Protein AF-A0AAV8XDR4-F1 (afdb_monomer)

Radius of gyration: 17.79 Å; Cα contacts (8 Å, |Δi|>4): 77; chains: 1; bounding box: 31×50×39 Å

Sequence (105 aa):
MPAPSVAVIDEWFKYLIGNEDLAVDLIVYLKTSPEVVSEERTVSFEYIKALHDIHEDWLYHKRLHQCPASVIVINADLDVSSIEEEYEKYKPHILNRLPSGAQMF

Organism: NCBI:txid1265417

Nearest PDB structures (foldseek):
  6ybh-assembly1_C  TM=7.577E-01  e=1.064E-05  Drosophila melanogaster
  4qgf-assembly1_A  TM=6.906E-01  e=4.039E-01  Staphylococcus aureus subsp. aureus MRSA252
  5if3-assembly1_A  TM=3.268E-01  e=8.291E+00  Burkholderia vietnamiensis G4

InterPro domains:
  IPR027417 P-loop containing nucleoside triphosphate hydrolase [G3DSA:3.40.50.300] (1-97)
  IPR027417 P-loop containing nucleoside triphosphate hydrolase [SSF52540] (6-98)
  IPR031314 Deoxynucleoside kinase domain [PF01712] (1-93)
  IPR050566 Deoxyribonucleoside Kinase [PTHR10513] (1-96)

Solvent-accessible surface area (backbone atoms only — not comparable to full-atom values): 6586 Å² total; per-residue (Å²): 133,62,70,71,62,52,52,54,54,53,53,52,51,54,48,47,72,74,74,48,95,75,84,51,80,67,43,80,44,72,45,60,55,53,73,73,60,40,80,82,46,99,62,57,61,68,58,48,40,56,53,48,52,54,48,41,32,31,70,71,70,54,71,72,49,89,67,89,39,52,71,46,80,42,77,54,73,50,54,80,86,52,40,56,59,56,45,61,68,43,43,60,70,66,62,67,63,58,71,98,70,82,70,89,128

pLDDT: mean 81.67, std 14.34, range [33.69, 94.88]

Mean predicted aligned error: 8.78 Å

Secondary structure (DSSP, 8-state):
--HHHHHHHHHHHHHHHHHS----SEEEEEE--HHHHHTT-SS-HHHHHHHHHHHIIIIIS--SS--SSEEEEEE--S-HHHHHHHHHHHHHHHHTTS-TT----

Structure (mmCIF, N/CA/C/O backbone):
data_AF-A0AAV8XDR4-F1
#
_entry.id   AF-A0AAV8XDR4-F1
#
loop_
_atom_site.group_PDB
_atom_site.id
_atom_site.type_symbol
_atom_site.label_atom_id
_atom_site.label_alt_id
_atom_site.label_comp_id
_atom_site.label_asym_id
_atom_site.label_entity_id
_atom_site.label_seq_id
_atom_site.pdbx_PDB_ins_code
_atom_site.Cartn_x
_atom_site.Cartn_y
_atom_site.Cartn_z
_atom_site.occupancy
_atom_site.B_iso_or_equiv
_atom_site.auth_seq_id
_atom_site.auth_comp_id
_atom_site.auth_asym_id
_atom_site.auth_atom_id
_atom_site.pdbx_PDB_model_num
ATOM 1 N N . MET A 1 1 ? 16.490 6.645 -12.171 1.00 67.94 1 MET A N 1
ATOM 2 C CA . MET A 1 1 ? 17.309 5.411 -12.136 1.00 67.94 1 MET A CA 1
ATOM 3 C C . MET A 1 1 ? 17.632 5.012 -13.573 1.00 67.94 1 MET A C 1
ATOM 5 O O . MET A 1 1 ? 16.754 5.191 -14.411 1.00 67.94 1 MET A O 1
ATOM 9 N N . PRO A 1 2 ? 18.846 4.542 -13.899 1.00 85.19 2 PRO A N 1
ATOM 10 C CA . PRO A 1 2 ? 19.160 4.091 -15.255 1.00 85.19 2 PRO A CA 1
ATOM 11 C C . PRO A 1 2 ? 18.429 2.775 -15.576 1.00 85.19 2 PRO A C 1
ATOM 13 O O . PRO A 1 2 ? 18.228 1.943 -14.691 1.00 85.19 2 PRO A O 1
ATOM 16 N N . ALA A 1 3 ? 18.047 2.584 -16.843 1.00 88.19 3 ALA A N 1
ATOM 17 C CA . ALA A 1 3 ? 17.232 1.446 -17.288 1.00 88.19 3 ALA A CA 1
ATOM 18 C C . ALA A 1 3 ? 17.778 0.055 -16.883 1.00 88.19 3 ALA A C 1
ATOM 20 O O . ALA A 1 3 ? 16.976 -0.772 -16.448 1.00 88.19 3 ALA A O 1
ATOM 21 N N . PRO A 1 4 ? 19.103 -0.213 -16.924 1.00 89.50 4 PRO A N 1
ATOM 22 C CA . PRO A 1 4 ? 19.637 -1.509 -16.503 1.00 89.50 4 PRO A CA 1
ATOM 23 C C . PRO A 1 4 ? 19.370 -1.824 -15.027 1.00 89.50 4 PRO A C 1
ATOM 25 O O . PRO A 1 4 ? 19.069 -2.963 -14.689 1.00 89.50 4 PRO A O 1
ATOM 28 N N . SER A 1 5 ? 19.436 -0.824 -14.141 1.00 92.06 5 SER A N 1
ATOM 29 C CA . SER A 1 5 ? 19.188 -1.026 -12.708 1.00 92.06 5 SER A CA 1
ATOM 30 C C . SER A 1 5 ? 17.729 -1.371 -12.425 1.00 92.06 5 SER A C 1
ATOM 32 O O . SER A 1 5 ? 17.461 -2.220 -11.583 1.00 92.06 5 SER A O 1
ATOM 34 N N . VAL A 1 6 ? 16.795 -0.747 -13.149 1.00 91.44 6 VAL A N 1
ATOM 35 C CA . VAL A 1 6 ? 15.360 -1.040 -13.020 1.00 91.44 6 VAL A CA 1
ATOM 36 C C . VAL A 1 6 ? 15.065 -2.470 -13.466 1.00 91.44 6 VAL A C 1
ATOM 38 O O . VAL A 1 6 ? 14.382 -3.192 -12.751 1.00 91.44 6 VAL A O 1
ATOM 41 N N . ALA A 1 7 ? 15.633 -2.898 -14.598 1.00 93.56 7 ALA A N 1
ATOM 42 C CA . ALA A 1 7 ? 15.431 -4.248 -15.121 1.00 93.56 7 ALA A CA 1
ATOM 43 C C . ALA A 1 7 ? 15.934 -5.333 -14.156 1.00 93.56 7 ALA A C 1
ATOM 45 O O . ALA A 1 7 ? 15.253 -6.329 -13.944 1.00 93.56 7 ALA A O 1
ATOM 46 N N . VAL A 1 8 ? 17.098 -5.127 -13.528 1.00 94.56 8 VAL A N 1
ATOM 47 C CA . VAL A 1 8 ? 17.622 -6.077 -12.534 1.00 94.56 8 VAL A CA 1
ATOM 48 C C . VAL A 1 8 ? 16.686 -6.183 -11.329 1.00 94.56 8 VAL A C 1
ATOM 50 O O . VAL A 1 8 ? 16.385 -7.291 -10.899 1.00 94.56 8 VAL A O 1
ATOM 53 N N . ILE A 1 9 ? 16.204 -5.057 -10.794 1.00 93.94 9 ILE A N 1
ATOM 54 C CA . ILE A 1 9 ? 15.292 -5.054 -9.637 1.00 93.94 9 ILE A CA 1
ATO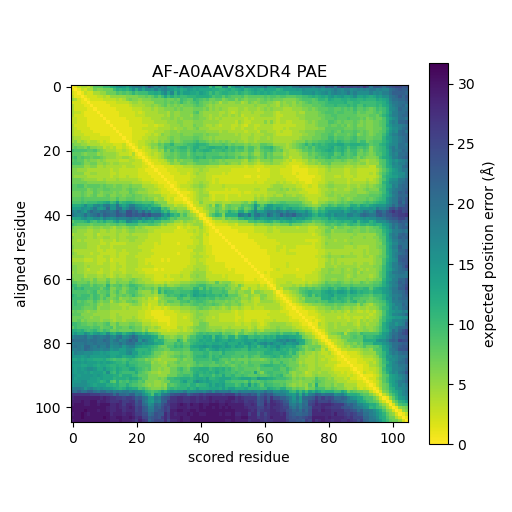M 55 C C . ILE A 1 9 ? 13.965 -5.741 -9.981 1.00 93.94 9 ILE A C 1
ATOM 57 O O . ILE A 1 9 ? 13.464 -6.527 -9.181 1.00 93.94 9 ILE A O 1
ATOM 61 N N . ASP A 1 10 ? 13.419 -5.478 -11.168 1.00 93.25 10 ASP A N 1
ATOM 62 C CA . ASP A 1 10 ? 12.160 -6.068 -11.630 1.00 93.25 10 ASP A CA 1
ATOM 63 C C . ASP A 1 10 ? 12.259 -7.595 -11.795 1.00 93.25 10 ASP A C 1
ATOM 65 O O . ASP A 1 10 ? 11.395 -8.333 -11.324 1.00 93.25 10 ASP A O 1
ATOM 69 N N . GLU A 1 11 ? 13.348 -8.095 -12.382 1.00 94.81 11 GLU A N 1
ATOM 70 C CA . GLU A 1 11 ? 13.565 -9.541 -12.520 1.00 94.81 11 GLU A CA 1
ATOM 71 C C . GLU A 1 11 ? 13.767 -10.231 -11.164 1.00 94.81 11 GLU A C 1
ATOM 73 O O . GLU A 1 11 ? 13.210 -11.305 -10.928 1.00 94.81 11 GLU A O 1
ATOM 78 N N . TRP A 1 12 ? 14.487 -9.596 -10.235 1.00 94.31 12 TRP A N 1
ATOM 79 C CA . TRP A 1 12 ? 14.602 -10.096 -8.862 1.00 94.31 12 TRP A CA 1
ATOM 80 C C . TRP A 1 12 ? 13.250 -10.131 -8.145 1.00 94.31 12 TRP A C 1
ATOM 82 O O . TRP A 1 12 ? 12.942 -11.110 -7.467 1.00 94.31 12 TRP A O 1
ATOM 92 N N . PHE A 1 13 ? 12.422 -9.100 -8.319 1.00 91.50 13 PHE A N 1
ATOM 93 C CA . PHE A 1 13 ? 11.080 -9.060 -7.746 1.00 91.50 13 PHE A CA 1
ATOM 94 C C . PHE A 1 13 ? 10.206 -10.201 -8.285 1.00 91.50 13 PHE A C 1
ATOM 96 O O . PHE A 1 13 ? 9.625 -10.950 -7.502 1.00 91.50 13 PHE A O 1
ATOM 103 N N . LYS A 1 14 ? 10.171 -10.401 -9.608 1.00 92.19 14 LYS A N 1
ATOM 104 C CA . LYS A 1 14 ? 9.427 -11.508 -10.236 1.00 92.19 14 LYS A CA 1
ATOM 105 C C . LYS A 1 14 ? 9.904 -12.874 -9.755 1.00 92.19 14 LYS A C 1
ATOM 107 O O . LYS A 1 14 ? 9.076 -13.750 -9.510 1.00 92.19 14 LYS A O 1
ATOM 112 N N . TYR A 1 15 ? 11.217 -13.052 -9.607 1.00 93.75 15 TYR A N 1
ATOM 113 C CA . TYR A 1 15 ? 11.782 -14.289 -9.079 1.00 93.75 15 TYR A CA 1
ATOM 114 C C . TYR A 1 15 ? 11.274 -14.569 -7.660 1.00 93.75 15 TYR A C 1
ATOM 116 O O . TYR A 1 15 ? 10.783 -15.667 -7.409 1.00 93.75 15 TYR A O 1
ATOM 124 N N . LEU A 1 16 ? 11.320 -13.582 -6.762 1.00 92.12 16 LEU A N 1
ATOM 125 C CA . LEU A 1 16 ? 10.852 -13.741 -5.381 1.00 92.12 16 LEU A CA 1
ATOM 126 C C . LEU A 1 16 ? 9.362 -14.092 -5.320 1.00 92.12 16 LEU A C 1
ATOM 128 O O . LEU A 1 16 ? 8.991 -15.054 -4.659 1.00 92.12 16 LEU A O 1
ATOM 132 N N . ILE A 1 17 ? 8.521 -13.373 -6.066 1.00 88.44 17 ILE A N 1
ATOM 133 C CA . ILE A 1 17 ? 7.069 -13.614 -6.088 1.00 88.44 17 ILE A CA 1
ATOM 134 C C . ILE A 1 17 ? 6.712 -15.002 -6.650 1.00 88.44 17 ILE A C 1
ATOM 136 O O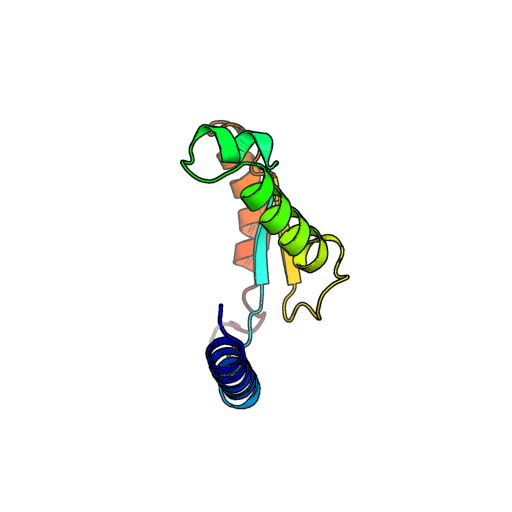 . ILE A 1 17 ? 5.685 -15.564 -6.281 1.00 88.44 17 ILE A O 1
ATOM 140 N N . GLY A 1 18 ? 7.528 -15.556 -7.553 1.00 88.94 18 GLY A N 1
ATOM 141 C CA . GLY A 1 18 ? 7.266 -16.856 -8.177 1.00 88.94 18 GLY A CA 1
ATOM 142 C C . GLY A 1 18 ? 7.856 -18.069 -7.452 1.00 88.94 18 GLY A C 1
ATOM 143 O O . GLY A 1 18 ? 7.392 -19.181 -7.697 1.00 88.94 18 GLY A O 1
ATOM 144 N N . ASN A 1 19 ? 8.885 -17.884 -6.619 1.00 91.12 19 ASN A N 1
ATOM 145 C CA . ASN A 1 19 ? 9.670 -18.994 -6.057 1.00 91.12 19 ASN A CA 1
ATOM 146 C C . ASN A 1 19 ? 9.654 -19.058 -4.525 1.00 91.12 19 ASN A C 1
ATOM 148 O O . ASN A 1 19 ? 9.939 -20.120 -3.977 1.00 91.12 19 ASN A O 1
ATOM 152 N N . GLU A 1 20 ? 9.323 -17.962 -3.844 1.00 88.38 20 GLU A N 1
ATOM 153 C CA . GLU A 1 20 ? 9.276 -17.897 -2.383 1.00 88.38 20 GLU A CA 1
ATOM 154 C C . GLU A 1 20 ? 7.824 -17.844 -1.890 1.00 88.38 20 GLU A C 1
ATOM 156 O O . GLU A 1 20 ? 6.955 -17.241 -2.527 1.00 88.38 20 GLU A O 1
ATOM 161 N N . ASP A 1 21 ? 7.555 -18.443 -0.728 1.00 84.31 21 ASP A N 1
ATOM 162 C CA . ASP A 1 21 ? 6.252 -18.320 -0.070 1.00 84.31 21 ASP A CA 1
ATOM 163 C C . ASP A 1 21 ? 6.166 -16.977 0.669 1.00 84.31 21 ASP A C 1
ATOM 165 O O . ASP A 1 21 ? 6.594 -16.829 1.815 1.00 84.31 21 ASP A O 1
ATOM 169 N N . LEU A 1 22 ? 5.655 -15.973 -0.043 1.00 83.56 22 LEU A N 1
ATOM 170 C CA . LEU A 1 22 ? 5.445 -14.607 0.442 1.00 83.56 22 LEU A CA 1
ATOM 171 C C . LEU A 1 22 ? 3.954 -14.300 0.615 1.00 83.56 22 LEU A C 1
ATOM 173 O O . LEU A 1 22 ? 3.528 -13.152 0.451 1.00 83.56 22 LEU A O 1
ATOM 177 N N . ALA A 1 23 ? 3.142 -15.324 0.892 1.00 84.00 23 ALA A N 1
ATOM 178 C CA . ALA A 1 23 ? 1.721 -15.141 1.128 1.00 84.00 23 ALA A CA 1
ATOM 179 C C . ALA A 1 23 ? 1.488 -14.210 2.329 1.00 84.00 23 ALA A C 1
ATOM 181 O 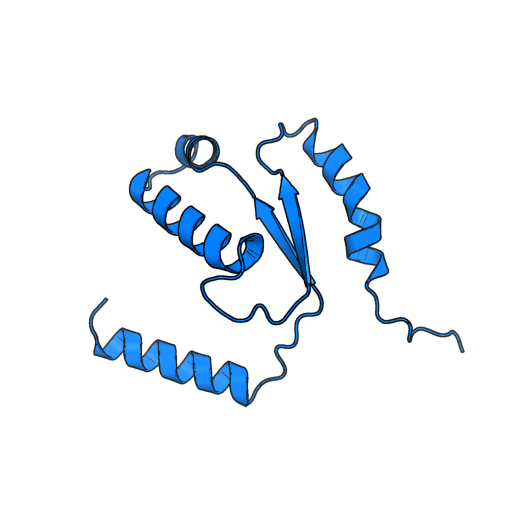O . ALA A 1 23 ? 2.089 -14.351 3.393 1.00 84.00 23 ALA A O 1
ATOM 182 N N . VAL A 1 24 ? 0.596 -13.239 2.143 1.00 84.69 24 VAL A N 1
ATOM 183 C CA . VAL A 1 24 ? 0.197 -12.288 3.180 1.00 84.69 24 VAL A CA 1
ATOM 184 C C . VAL A 1 24 ? -1.305 -12.418 3.381 1.00 84.69 24 VAL A C 1
ATOM 186 O O . VAL A 1 24 ? -2.074 -12.275 2.433 1.00 84.69 24 VAL A O 1
ATOM 189 N N . ASP A 1 25 ? -1.736 -12.643 4.618 1.00 86.38 25 ASP A N 1
ATOM 190 C CA . ASP A 1 25 ? -3.163 -12.760 4.945 1.00 86.38 25 ASP A CA 1
ATOM 191 C C . ASP A 1 25 ? -3.858 -11.390 5.030 1.00 86.38 25 ASP A C 1
ATOM 193 O O . ASP A 1 25 ? -5.053 -11.241 4.738 1.00 86.38 25 ASP A O 1
ATOM 197 N N . LEU A 1 26 ? -3.105 -10.365 5.446 1.00 88.62 26 LEU A N 1
ATOM 198 C CA . LEU A 1 26 ? -3.625 -9.045 5.777 1.00 88.62 26 LEU A CA 1
ATOM 199 C C . LEU A 1 26 ? -2.604 -7.930 5.533 1.00 88.62 26 LEU A C 1
ATOM 201 O O . LEU A 1 26 ? -1.477 -7.989 6.014 1.00 88.62 26 LEU A O 1
ATOM 205 N N . ILE A 1 27 ? -3.047 -6.859 4.877 1.00 90.00 27 ILE A N 1
ATOM 206 C CA . ILE A 1 27 ? -2.332 -5.584 4.791 1.00 90.00 27 ILE A CA 1
ATOM 207 C C . ILE A 1 27 ? -3.093 -4.547 5.617 1.00 90.00 27 ILE A C 1
ATOM 209 O O . ILE A 1 27 ? -4.291 -4.334 5.420 1.00 90.00 27 ILE A O 1
ATOM 213 N N . VAL A 1 28 ? -2.391 -3.884 6.534 1.00 90.25 28 VAL A N 1
ATOM 214 C CA . VAL A 1 28 ? -2.922 -2.748 7.296 1.00 90.25 28 VAL A CA 1
ATOM 215 C C . VAL A 1 28 ? -2.381 -1.466 6.672 1.00 90.25 28 VAL A C 1
ATOM 217 O O . VAL A 1 28 ? -1.192 -1.174 6.769 1.00 90.25 28 VAL A O 1
ATOM 220 N N . TYR A 1 29 ? -3.252 -0.720 5.999 1.00 91.88 29 TYR A N 1
ATOM 221 C CA . TYR A 1 29 ? -2.919 0.541 5.351 1.00 91.88 29 TYR A CA 1
ATOM 222 C C . TYR A 1 29 ? -3.259 1.716 6.270 1.00 91.88 29 TYR A C 1
ATOM 224 O O . TYR A 1 29 ? -4.430 2.038 6.481 1.00 91.88 29 TYR A O 1
ATOM 232 N N . LEU A 1 30 ? -2.221 2.350 6.818 1.00 90.31 30 LEU A N 1
ATOM 233 C CA . LEU A 1 30 ? -2.336 3.593 7.577 1.00 90.31 30 LEU A CA 1
ATOM 234 C C . LEU A 1 30 ? -2.438 4.755 6.590 1.00 90.31 30 LEU A C 1
ATOM 236 O O . LEU A 1 30 ? -1.437 5.198 6.023 1.00 90.31 30 LEU A O 1
ATOM 240 N N . LYS A 1 31 ? -3.663 5.203 6.340 1.00 90.81 31 LYS A N 1
ATOM 241 C CA . LYS A 1 31 ? -3.944 6.253 5.370 1.00 90.81 31 LYS A CA 1
ATOM 242 C C . LYS A 1 31 ? -3.848 7.615 6.043 1.00 90.81 31 LYS A C 1
ATOM 244 O O . LYS A 1 31 ? -4.567 7.873 7.000 1.00 90.81 31 LYS A O 1
ATOM 249 N N . THR A 1 32 ? -3.004 8.479 5.495 1.00 90.06 32 THR A N 1
ATOM 250 C CA . THR A 1 32 ? -2.840 9.867 5.933 1.00 90.06 32 THR A CA 1
ATOM 251 C C . THR A 1 32 ? -2.722 10.795 4.728 1.00 90.06 32 THR A C 1
ATOM 253 O O . THR A 1 32 ? -2.238 10.392 3.661 1.00 90.06 32 THR A O 1
ATOM 256 N N . SER A 1 33 ? -3.204 12.018 4.895 1.00 89.56 33 SER A N 1
ATOM 257 C CA . SER A 1 33 ? -3.192 13.081 3.906 1.00 89.56 33 SER A CA 1
ATOM 258 C C . SER A 1 33 ? -1.760 13.606 3.689 1.00 89.56 33 SER A C 1
ATOM 260 O O . SER A 1 33 ? -1.007 13.771 4.655 1.00 89.56 33 SER A O 1
ATOM 262 N N . PRO A 1 34 ? -1.342 13.882 2.436 1.00 89.19 34 PRO A N 1
ATOM 263 C CA . PRO A 1 34 ? 0.002 14.385 2.130 1.00 89.19 34 PRO A CA 1
ATOM 264 C C . PRO A 1 34 ? 0.400 15.634 2.925 1.00 89.19 34 PRO A C 1
ATOM 266 O O . PRO A 1 34 ? 1.577 15.811 3.240 1.00 89.19 34 PRO A O 1
ATOM 269 N N . GLU A 1 35 ? -0.571 16.488 3.249 1.00 87.44 35 GLU A N 1
ATOM 270 C CA . GLU A 1 35 ? -0.395 17.719 4.018 1.00 87.44 35 GLU A CA 1
ATOM 271 C C . GLU A 1 35 ? 0.114 17.430 5.433 1.00 87.44 35 GLU A C 1
ATOM 273 O O . GLU A 1 35 ? 1.062 18.071 5.875 1.00 87.44 35 GLU A O 1
ATOM 278 N N . VAL A 1 36 ? -0.452 16.417 6.097 1.00 84.00 36 VAL A N 1
ATOM 279 C CA . VAL A 1 36 ? -0.100 16.030 7.473 1.00 84.00 36 VAL A CA 1
ATOM 280 C C . VAL A 1 36 ? 1.318 15.453 7.527 1.00 84.00 36 VAL A C 1
ATOM 282 O O . VAL A 1 36 ? 2.104 15.784 8.408 1.00 84.00 36 VAL A O 1
ATOM 285 N N . VAL A 1 37 ? 1.700 14.640 6.538 1.00 81.25 37 VAL A N 1
ATOM 286 C CA . VAL A 1 37 ? 3.032 14.003 6.482 1.00 81.25 37 VAL A CA 1
ATOM 287 C C . VAL A 1 37 ? 4.142 14.977 6.078 1.00 81.25 37 VAL A C 1
ATOM 289 O O . VAL A 1 37 ? 5.312 14.768 6.415 1.00 81.25 37 VAL A O 1
ATOM 292 N N . SER A 1 38 ? 3.809 16.017 5.311 1.00 76.44 38 SER A N 1
ATOM 293 C CA . SER A 1 38 ? 4.801 16.943 4.764 1.00 76.44 38 SER A CA 1
ATOM 294 C C . SER A 1 38 ? 5.408 17.869 5.816 1.00 76.44 38 SER A C 1
ATOM 296 O O . SER A 1 38 ? 6.524 18.340 5.598 1.00 76.44 38 SER A O 1
ATOM 298 N N . GLU A 1 39 ? 4.723 18.138 6.930 1.00 69.50 39 GLU A N 1
ATOM 299 C CA . GLU A 1 39 ? 5.226 19.060 7.960 1.00 69.50 39 GLU A CA 1
ATOM 300 C C . GLU A 1 39 ? 6.460 18.513 8.698 1.00 69.50 39 GLU A C 1
ATOM 302 O O . GLU A 1 39 ? 7.286 19.284 9.187 1.00 69.50 39 GLU A O 1
ATOM 307 N N . GLU A 1 40 ? 6.649 17.191 8.714 1.00 65.31 40 GLU A N 1
ATOM 308 C CA . GLU A 1 40 ? 7.740 16.539 9.450 1.00 65.31 40 GLU A CA 1
ATOM 309 C C . GLU A 1 40 ? 8.949 16.147 8.582 1.00 65.31 40 GLU A C 1
ATOM 311 O O . GLU A 1 40 ? 9.924 15.586 9.092 1.00 65.31 40 GLU A O 1
ATOM 316 N N . ARG A 1 41 ? 8.920 16.383 7.260 1.00 70.69 41 ARG A N 1
ATOM 317 C CA . ARG A 1 41 ? 9.885 15.764 6.332 1.00 70.69 41 ARG A CA 1
ATOM 318 C C . ARG A 1 41 ? 10.640 16.758 5.453 1.00 70.69 41 ARG A C 1
ATOM 320 O O . ARG A 1 41 ? 10.103 17.725 4.940 1.00 70.69 41 ARG A O 1
ATOM 327 N N . THR A 1 42 ? 11.910 16.446 5.190 1.00 77.44 42 THR A N 1
ATOM 328 C CA . THR A 1 42 ? 12.817 17.223 4.316 1.00 77.44 42 THR A CA 1
ATOM 329 C C . THR A 1 42 ? 12.603 16.966 2.814 1.00 77.44 42 THR A C 1
ATOM 331 O O . THR A 1 42 ? 13.349 17.475 1.980 1.00 77.44 42 THR A O 1
ATOM 334 N N . VAL A 1 43 ? 11.632 16.126 2.455 1.00 84.25 43 VAL A N 1
ATOM 335 C CA . VAL A 1 43 ? 11.298 15.764 1.068 1.00 84.25 43 VAL A CA 1
ATOM 336 C C . VAL A 1 43 ? 10.207 16.678 0.516 1.00 84.25 43 VAL A C 1
ATOM 338 O O . VAL A 1 43 ? 9.409 17.224 1.268 1.00 84.25 43 VAL A O 1
ATOM 341 N N . SER A 1 44 ? 10.169 16.854 -0.808 1.00 89.69 44 SER A N 1
ATOM 342 C CA . SER A 1 44 ? 9.188 17.741 -1.435 1.00 89.69 44 SER A CA 1
ATOM 343 C C . SER A 1 44 ? 7.760 17.218 -1.279 1.00 89.69 44 SER A C 1
ATOM 345 O O . SER A 1 44 ? 7.499 16.016 -1.374 1.00 89.69 44 SER A O 1
ATOM 347 N N . PHE A 1 45 ? 6.819 18.147 -1.123 1.00 89.69 45 PHE A N 1
ATOM 348 C CA . PHE A 1 45 ? 5.391 17.842 -1.073 1.00 89.69 45 PHE A CA 1
ATOM 349 C C . PHE A 1 45 ? 4.923 17.045 -2.301 1.00 89.69 45 PHE A C 1
ATOM 351 O O . PHE A 1 45 ? 4.206 16.060 -2.163 1.00 89.69 45 PHE A O 1
ATOM 358 N N . GLU A 1 46 ? 5.381 17.413 -3.504 1.00 91.62 46 GLU A N 1
ATOM 359 C CA . GLU A 1 46 ? 5.027 16.701 -4.742 1.00 91.62 46 GLU A CA 1
ATOM 360 C C . GLU A 1 46 ? 5.443 15.228 -4.715 1.00 91.62 46 GLU A C 1
ATOM 362 O O . GLU A 1 46 ? 4.714 14.370 -5.209 1.00 91.62 46 GLU A O 1
ATOM 367 N N . TYR A 1 47 ? 6.590 14.918 -4.106 1.00 90.69 47 TYR A N 1
ATOM 368 C CA . TYR A 1 47 ? 7.050 13.542 -3.972 1.00 90.69 47 TYR A CA 1
ATOM 369 C C . TYR A 1 47 ? 6.172 12.748 -2.997 1.00 90.69 47 TYR A C 1
ATOM 371 O O . TYR A 1 47 ? 5.776 11.624 -3.305 1.00 90.69 47 TYR A O 1
ATOM 379 N N . ILE A 1 48 ? 5.818 13.341 -1.852 1.00 91.69 48 ILE A N 1
ATOM 380 C CA . ILE A 1 48 ? 4.893 12.725 -0.888 1.00 91.69 48 ILE A CA 1
ATOM 381 C C . ILE A 1 48 ? 3.522 12.494 -1.524 1.00 91.69 48 ILE A C 1
ATOM 383 O O . ILE A 1 48 ? 2.955 11.415 -1.371 1.00 91.69 48 ILE A O 1
ATOM 387 N N . LYS A 1 49 ? 3.022 13.463 -2.293 1.00 93.38 49 LYS A N 1
ATOM 388 C CA . LYS A 1 49 ? 1.757 13.342 -3.014 1.00 93.38 49 LYS A CA 1
ATOM 389 C C . LYS A 1 49 ? 1.790 12.217 -4.050 1.00 93.38 49 LYS A C 1
ATOM 391 O O . LYS A 1 49 ? 0.901 11.377 -4.049 1.00 93.38 49 LYS A O 1
ATOM 396 N N . ALA A 1 50 ? 2.842 12.136 -4.865 1.00 93.75 50 ALA A N 1
ATOM 397 C CA . ALA A 1 50 ? 2.988 11.055 -5.839 1.00 93.75 50 ALA A CA 1
ATOM 398 C C . ALA A 1 50 ? 3.038 9.671 -5.166 1.00 93.75 50 ALA A C 1
ATOM 400 O O . ALA A 1 50 ? 2.444 8.716 -5.665 1.00 93.75 50 ALA A O 1
ATOM 401 N N . LEU A 1 51 ? 3.713 9.554 -4.016 1.00 92.38 51 LEU A N 1
ATOM 402 C CA . LEU A 1 51 ? 3.699 8.323 -3.224 1.00 92.38 51 LEU A CA 1
ATOM 403 C C . LEU A 1 51 ? 2.306 8.010 -2.675 1.00 92.38 51 LEU A C 1
ATOM 405 O O . LEU A 1 51 ? 1.890 6.855 -2.736 1.00 92.38 51 LEU A O 1
ATOM 409 N N . HIS A 1 52 ? 1.599 9.006 -2.141 1.00 93.50 52 HIS A N 1
ATOM 410 C CA . HIS A 1 52 ? 0.238 8.842 -1.638 1.00 93.50 52 HIS A CA 1
ATOM 411 C C . HIS A 1 52 ? -0.696 8.324 -2.738 1.00 93.50 52 HIS A C 1
ATOM 413 O O . HIS A 1 52 ? -1.355 7.307 -2.534 1.00 93.50 52 HIS A O 1
ATOM 419 N N . ASP A 1 53 ? -0.663 8.937 -3.923 1.00 94.62 53 ASP A N 1
ATOM 420 C CA . ASP A 1 53 ? -1.502 8.557 -5.064 1.00 94.62 53 ASP A CA 1
ATOM 421 C C . ASP A 1 53 ? -1.254 7.096 -5.494 1.00 94.62 53 ASP A C 1
ATOM 423 O O . ASP A 1 53 ? -2.202 6.349 -5.731 1.00 94.62 53 ASP A O 1
ATOM 427 N N . ILE A 1 54 ? 0.008 6.638 -5.505 1.00 94.88 54 ILE A N 1
ATOM 428 C CA . ILE A 1 54 ? 0.352 5.233 -5.801 1.00 94.88 54 ILE A CA 1
ATOM 429 C C . ILE A 1 54 ? -0.260 4.273 -4.766 1.00 94.88 54 ILE A C 1
ATOM 431 O O . ILE A 1 54 ? -0.766 3.209 -5.135 1.00 94.88 54 ILE A O 1
ATOM 435 N N . HIS A 1 55 ? -0.226 4.622 -3.475 1.00 93.25 55 HIS A N 1
ATOM 436 C CA . HIS A 1 55 ? -0.795 3.775 -2.420 1.00 93.25 55 HIS A CA 1
ATOM 437 C C . HIS A 1 55 ? -2.324 3.777 -2.444 1.00 93.25 55 HIS A C 1
ATOM 439 O O . HIS A 1 55 ? -2.926 2.717 -2.274 1.00 93.25 55 HIS A O 1
ATOM 445 N N . GLU A 1 56 ? -2.953 4.923 -2.702 1.00 92.94 56 GLU A N 1
ATOM 44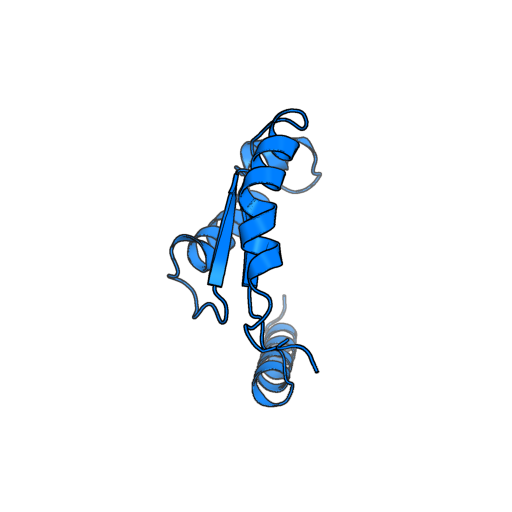6 C CA . GLU A 1 56 ? -4.401 5.023 -2.888 1.00 92.94 56 GLU A CA 1
ATOM 447 C C . GLU A 1 56 ? -4.852 4.167 -4.071 1.00 92.94 56 GLU A C 1
ATOM 449 O O . GLU A 1 56 ? -5.755 3.338 -3.932 1.00 92.94 56 GLU A O 1
ATOM 454 N N . ASP A 1 57 ? -4.187 4.284 -5.220 1.00 94.38 57 ASP A N 1
ATOM 455 C CA . ASP A 1 57 ? -4.537 3.502 -6.401 1.00 94.38 57 ASP A CA 1
ATOM 456 C C . ASP A 1 57 ? -4.285 2.004 -6.218 1.00 94.38 57 ASP A C 1
ATOM 458 O O . ASP A 1 57 ? -5.019 1.189 -6.781 1.00 94.38 57 ASP A O 1
ATOM 462 N N . TRP A 1 58 ? -3.302 1.600 -5.417 1.00 92.88 58 TRP A N 1
ATOM 463 C CA . TRP A 1 58 ? -3.042 0.185 -5.162 1.00 92.88 58 TRP A CA 1
ATOM 464 C C . TRP A 1 58 ? -3.939 -0.411 -4.069 1.00 92.88 58 TRP A C 1
ATOM 466 O O . TRP A 1 58 ? -4.620 -1.411 -4.307 1.00 92.88 58 TRP A O 1
ATOM 476 N N . LEU A 1 59 ? -3.957 0.186 -2.878 1.00 90.94 59 LEU A N 1
ATOM 477 C CA . LEU A 1 59 ? -4.533 -0.408 -1.666 1.00 90.94 59 LEU A CA 1
ATOM 478 C C . LEU A 1 59 ? -5.992 -0.007 -1.435 1.00 90.94 59 LEU A C 1
ATOM 480 O O . LEU A 1 59 ? -6.765 -0.809 -0.905 1.00 90.94 59 LEU A O 1
ATOM 484 N N . TYR A 1 60 ? -6.382 1.203 -1.848 1.00 89.19 60 TYR A N 1
ATOM 485 C CA . TYR A 1 60 ? -7.726 1.736 -1.621 1.00 89.19 60 TYR A CA 1
ATOM 486 C C . TYR A 1 60 ? -8.630 1.543 -2.845 1.00 89.19 60 TYR A C 1
ATOM 488 O O . TYR A 1 60 ? -9.654 0.860 -2.772 1.00 89.19 60 TYR A O 1
ATOM 496 N N . HIS A 1 61 ? -8.232 2.082 -3.999 1.00 89.94 61 HIS A N 1
ATOM 497 C CA . HIS A 1 61 ? -8.994 2.002 -5.245 1.00 89.94 61 HIS A CA 1
ATOM 498 C C . HIS A 1 61 ? -8.768 0.707 -6.032 1.00 89.94 61 HIS A C 1
ATOM 500 O O . HIS A 1 61 ? -9.607 0.370 -6.868 1.00 89.94 61 HIS A O 1
ATOM 506 N N . LYS A 1 62 ? -7.668 -0.017 -5.776 1.00 86.19 62 LYS A N 1
ATOM 507 C CA . LYS A 1 62 ? -7.319 -1.298 -6.424 1.00 86.19 62 LYS A CA 1
ATOM 508 C C . LYS A 1 62 ? -7.263 -1.222 -7.958 1.00 86.19 62 LYS A C 1
ATOM 510 O O . LYS A 1 62 ? -7.749 -2.108 -8.658 1.00 86.19 62 LYS A O 1
ATOM 515 N N . ARG A 1 63 ? -6.683 -0.141 -8.479 1.00 86.56 63 ARG A N 1
ATOM 516 C CA . ARG A 1 63 ? -6.546 0.177 -9.909 1.00 86.56 63 ARG A CA 1
ATOM 517 C C . ARG A 1 63 ? -5.180 -0.178 -10.490 1.00 86.56 63 ARG A C 1
ATOM 519 O O . ARG A 1 63 ? -5.100 -0.413 -11.690 1.00 86.56 63 ARG A O 1
ATOM 526 N N . LEU A 1 64 ? -4.126 -0.209 -9.669 1.00 81.56 64 LEU A N 1
ATOM 527 C CA . LEU A 1 64 ? -2.751 -0.375 -10.160 1.00 81.56 64 LEU A CA 1
ATOM 528 C C . LEU A 1 64 ? -2.358 -1.850 -10.361 1.00 81.56 64 LE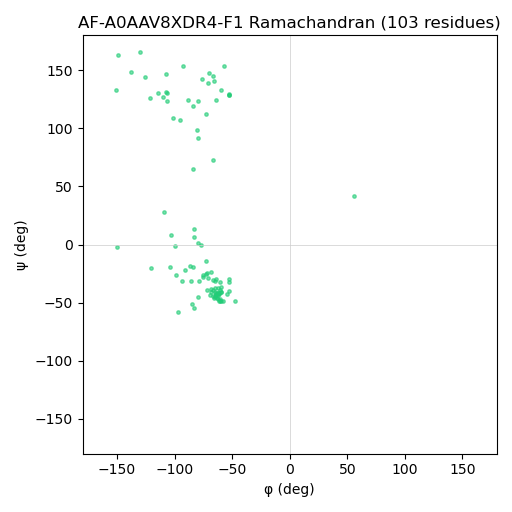U A C 1
ATOM 530 O O . LEU A 1 64 ? -1.885 -2.230 -11.428 1.00 81.56 64 LEU A O 1
ATOM 534 N N . HIS A 1 65 ? -2.572 -2.689 -9.341 1.00 78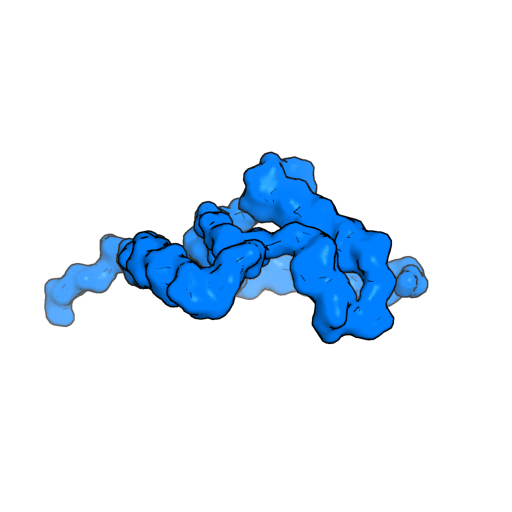.69 65 HIS A N 1
ATOM 535 C CA . HIS A 1 65 ? -2.143 -4.092 -9.312 1.00 78.69 65 HIS A 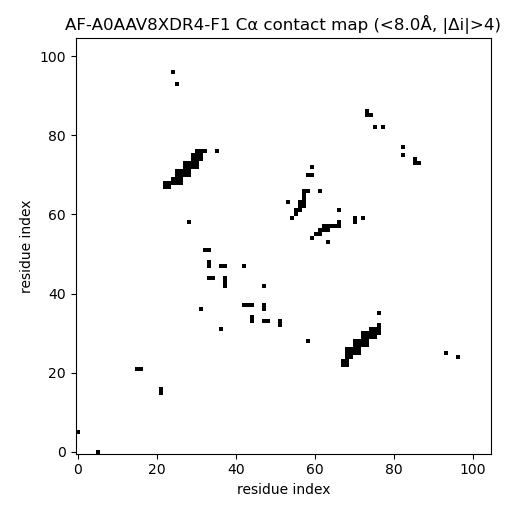CA 1
ATOM 536 C C . HIS A 1 65 ? -3.093 -4.959 -8.479 1.00 78.69 65 HIS A C 1
ATOM 538 O O . HIS A 1 65 ? -3.854 -4.450 -7.654 1.00 78.69 65 HIS A O 1
ATOM 544 N N . GLN A 1 66 ? -3.017 -6.283 -8.660 1.00 80.12 66 GLN A N 1
ATOM 545 C CA . GLN A 1 66 ? -3.694 -7.220 -7.765 1.00 80.12 66 GLN A CA 1
ATOM 546 C C . GLN A 1 66 ? -3.098 -7.108 -6.360 1.00 80.12 66 GLN A C 1
ATOM 548 O O . GLN A 1 66 ? -1.891 -7.233 -6.163 1.00 80.12 66 GLN A O 1
ATOM 553 N N . CYS A 1 67 ? -3.961 -6.846 -5.384 1.00 81.81 67 CYS A N 1
ATOM 554 C CA . CYS A 1 67 ? -3.589 -6.879 -3.982 1.00 81.81 67 CYS A CA 1
ATOM 555 C C . CYS A 1 67 ? -3.681 -8.339 -3.499 1.00 81.81 67 CYS A C 1
ATOM 557 O O . CYS A 1 67 ? -4.771 -8.912 -3.584 1.00 81.81 67 CYS A O 1
ATOM 559 N N . PRO A 1 68 ? -2.578 -8.953 -3.031 1.00 82.62 68 PRO A N 1
ATOM 560 C CA . PRO A 1 68 ? -2.543 -10.380 -2.696 1.00 82.62 68 PRO A CA 1
ATOM 561 C C . PRO A 1 68 ? -3.314 -10.716 -1.413 1.00 82.62 68 PRO A C 1
ATOM 563 O O . PRO A 1 68 ? -3.609 -11.878 -1.162 1.00 82.62 68 PRO A O 1
ATOM 566 N N . ALA A 1 69 ? -3.652 -9.701 -0.616 1.00 85.12 69 ALA A N 1
ATOM 567 C CA . ALA A 1 69 ? -4.220 -9.846 0.711 1.00 85.12 69 ALA A CA 1
ATOM 568 C C . ALA A 1 69 ? -5.475 -8.989 0.880 1.00 85.12 69 ALA A C 1
ATOM 570 O O . ALA A 1 69 ? -5.743 -8.042 0.132 1.00 85.12 69 ALA A O 1
ATOM 571 N N . SER A 1 70 ? -6.233 -9.274 1.934 1.00 87.19 70 SER A N 1
ATOM 572 C CA . SER A 1 70 ? -7.243 -8.325 2.390 1.00 87.19 70 SER A CA 1
ATOM 573 C C . SER A 1 70 ? -6.584 -7.054 2.916 1.00 87.19 70 SER A C 1
ATOM 575 O O . SER A 1 70 ? -5.593 -7.130 3.633 1.00 87.19 70 SER A O 1
ATOM 577 N N . VAL A 1 71 ? -7.179 -5.897 2.634 1.00 89.25 71 VAL A N 1
ATOM 578 C CA . VAL A 1 71 ? -6.693 -4.602 3.127 1.00 89.25 71 VAL A CA 1
ATOM 579 C C . VAL A 1 71 ? -7.638 -4.077 4.204 1.00 89.25 71 VAL A C 1
ATOM 581 O O . VAL A 1 71 ? -8.853 -4.054 3.997 1.00 89.25 71 VAL A O 1
ATOM 584 N N . ILE A 1 72 ? -7.091 -3.656 5.343 1.00 89.44 72 ILE A N 1
ATOM 585 C CA . ILE A 1 72 ? -7.778 -2.826 6.342 1.00 89.44 72 ILE A CA 1
ATOM 586 C C . ILE A 1 72 ? -7.190 -1.426 6.247 1.00 89.44 72 ILE A C 1
ATOM 588 O O . ILE A 1 72 ? -5.973 -1.272 6.263 1.00 89.44 72 ILE A O 1
ATOM 592 N N . VAL A 1 73 ? -8.053 -0.420 6.155 1.00 89.62 73 VAL A N 1
ATOM 593 C CA . VAL A 1 73 ? -7.648 0.983 6.056 1.00 89.62 73 VAL A CA 1
ATOM 594 C C . VAL A 1 73 ? -7.941 1.657 7.382 1.00 89.62 73 VAL A C 1
ATOM 596 O O . VAL A 1 73 ? -9.081 1.625 7.845 1.00 89.62 73 VAL A O 1
ATOM 599 N N . ILE A 1 74 ? -6.917 2.250 7.984 1.00 88.00 74 ILE A N 1
ATOM 600 C CA . ILE A 1 74 ? -7.019 2.994 9.239 1.00 88.00 74 ILE A CA 1
ATOM 601 C C . ILE A 1 74 ? -6.715 4.453 8.931 1.00 88.00 74 ILE A C 1
ATOM 603 O O . ILE A 1 74 ? -5.720 4.749 8.268 1.00 88.00 74 ILE A O 1
ATOM 607 N N . ASN A 1 75 ? -7.580 5.352 9.398 1.00 85.38 75 ASN A N 1
ATOM 608 C CA . ASN A 1 75 ? -7.343 6.782 9.282 1.00 85.38 75 ASN A CA 1
ATOM 609 C C . ASN A 1 75 ? -6.245 7.204 10.268 1.00 85.38 75 ASN A C 1
ATOM 611 O O . ASN A 1 75 ? -6.446 7.147 11.479 1.00 85.38 75 ASN A O 1
ATOM 615 N N . ALA A 1 76 ? -5.100 7.612 9.733 1.00 85.38 76 ALA A N 1
ATOM 616 C CA . ALA A 1 76 ? -3.932 8.061 10.478 1.00 85.38 76 ALA A CA 1
ATOM 617 C C . ALA A 1 76 ? -3.772 9.592 10.472 1.00 85.38 76 ALA A C 1
ATOM 619 O O . ALA A 1 76 ? -2.774 10.085 10.982 1.00 85.38 76 ALA A O 1
ATOM 620 N N . ASP A 1 77 ? -4.753 10.344 9.955 1.00 84.81 77 ASP A N 1
ATOM 621 C CA . ASP A 1 77 ? -4.828 11.805 10.138 1.00 84.81 77 ASP A CA 1
ATOM 622 C C . ASP A 1 77 ? -5.335 12.203 11.535 1.00 84.81 77 ASP A C 1
ATOM 624 O O . ASP A 1 77 ? -5.485 13.383 11.838 1.00 84.81 77 ASP A O 1
ATOM 628 N N . LEU A 1 78 ? -5.652 11.217 12.379 1.00 79.94 78 LEU A N 1
ATOM 629 C CA . LEU A 1 78 ? -6.114 11.433 13.742 1.00 79.94 78 LEU A CA 1
ATOM 630 C C . LEU A 1 78 ? -4.949 11.821 14.657 1.00 79.94 78 LEU A C 1
ATOM 632 O O . LEU A 1 78 ? -3.865 11.244 14.580 1.00 79.94 78 LEU A O 1
ATOM 636 N N . ASP A 1 79 ? -5.214 12.732 15.591 1.00 77.00 79 ASP A N 1
ATOM 637 C CA . ASP A 1 79 ? -4.287 13.046 16.673 1.00 77.00 79 ASP A CA 1
ATOM 638 C C . ASP A 1 79 ? -3.931 11.800 17.498 1.00 77.00 79 ASP A C 1
ATOM 640 O O . ASP A 1 79 ? -4.730 10.870 17.654 1.00 77.00 79 ASP A O 1
ATOM 644 N N . VAL A 1 80 ? -2.745 11.822 18.113 1.00 69.62 80 VAL A N 1
ATOM 645 C CA . VAL A 1 80 ? -2.208 10.731 18.951 1.00 69.62 80 VAL A CA 1
ATOM 646 C C . VAL A 1 80 ? -3.186 10.301 20.056 1.00 69.6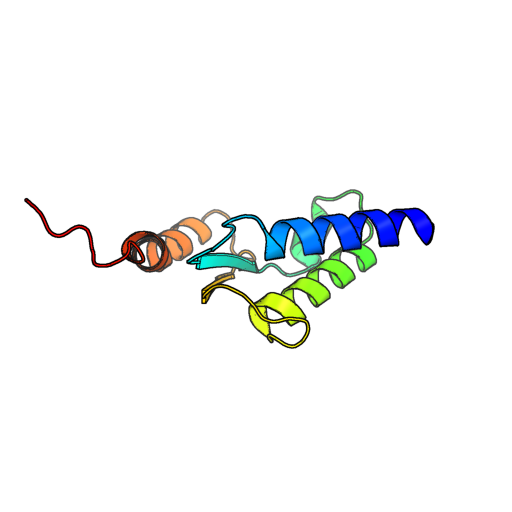2 80 VAL A C 1
ATOM 648 O O . VAL A 1 80 ? -3.224 9.134 20.426 1.00 69.62 80 VAL A O 1
ATOM 651 N N . SER A 1 81 ? -4.022 11.215 20.554 1.00 71.00 81 SER A N 1
ATOM 652 C CA . SER A 1 81 ? -5.051 10.921 21.559 1.00 71.00 81 SER A CA 1
ATOM 653 C C . SER A 1 81 ? -6.246 10.124 21.024 1.00 71.00 81 SER A C 1
ATOM 655 O O . SER A 1 81 ? -6.914 9.450 21.798 1.00 71.00 81 SER A O 1
ATOM 657 N N . SER A 1 82 ? -6.531 10.206 19.723 1.00 73.88 82 SER A N 1
ATOM 658 C CA . SER A 1 82 ? -7.689 9.565 19.077 1.00 73.88 82 SER A CA 1
ATOM 659 C C . SER A 1 82 ? -7.300 8.314 18.283 1.00 73.88 82 SER A C 1
ATOM 661 O O . SER A 1 82 ? -8.145 7.463 18.003 1.00 73.88 82 SER A O 1
ATOM 663 N N . ILE A 1 83 ? -6.017 8.169 17.934 1.00 72.56 83 ILE A N 1
ATOM 664 C CA . ILE A 1 83 ? -5.523 7.014 17.177 1.00 72.56 83 ILE A CA 1
ATOM 665 C C . ILE A 1 83 ? -5.512 5.723 18.008 1.00 72.56 83 ILE A C 1
ATOM 667 O O . ILE A 1 83 ? -5.696 4.644 17.448 1.00 72.56 83 ILE A O 1
ATOM 671 N N . GLU A 1 84 ? -5.358 5.814 19.336 1.00 75.75 84 GLU A N 1
ATOM 672 C CA . GLU A 1 84 ? -5.438 4.652 20.235 1.00 75.75 84 GLU A CA 1
ATOM 673 C C . GLU A 1 84 ? -6.839 4.024 20.225 1.00 75.75 84 GLU A C 1
ATOM 675 O O . GLU A 1 84 ? -6.967 2.802 20.131 1.00 75.75 84 GLU A O 1
ATOM 680 N N . GLU A 1 85 ? -7.894 4.844 20.244 1.00 79.31 85 GLU A N 1
ATOM 681 C CA . GLU A 1 85 ? -9.282 4.369 20.189 1.00 79.31 85 GLU A CA 1
ATOM 682 C C . GLU A 1 85 ? -9.602 3.714 18.839 1.00 79.31 85 GLU A C 1
ATOM 684 O O . GLU A 1 85 ? -10.191 2.628 18.787 1.00 79.31 85 GLU A O 1
ATOM 689 N N . GLU A 1 86 ? -9.171 4.336 17.737 1.00 78.12 86 GLU A N 1
ATOM 690 C CA . GLU A 1 86 ? -9.357 3.781 16.394 1.00 78.12 86 GLU A CA 1
ATOM 691 C C . GLU A 1 86 ? -8.562 2.472 16.231 1.00 78.12 86 GLU A C 1
ATOM 693 O O . GLU A 1 86 ? -9.060 1.505 15.648 1.00 78.12 86 GLU A O 1
ATOM 698 N N . TYR A 1 87 ? -7.361 2.381 16.810 1.00 75.06 87 TYR A N 1
ATOM 699 C CA . TYR A 1 87 ? -6.575 1.150 16.804 1.00 75.06 87 TYR A CA 1
ATOM 700 C C . TYR A 1 87 ? -7.240 0.035 17.616 1.00 75.06 87 TYR A C 1
ATOM 702 O O . TYR A 1 87 ? -7.367 -1.080 17.109 1.00 75.06 87 TYR A O 1
ATOM 710 N N . GLU A 1 88 ? -7.726 0.306 18.831 1.00 79.25 88 GLU A N 1
ATOM 711 C CA . GLU A 1 88 ? -8.444 -0.687 19.649 1.00 79.25 88 GLU A CA 1
ATOM 712 C C . GLU A 1 88 ? -9.717 -1.199 18.957 1.00 79.25 88 GLU A C 1
ATOM 714 O O . GLU A 1 88 ? -10.046 -2.384 19.059 1.00 79.25 88 GLU A O 1
ATOM 719 N N . LYS A 1 89 ? -10.390 -0.358 18.166 1.00 80.38 89 LYS A N 1
ATOM 720 C CA . LYS A 1 89 ? -11.538 -0.764 17.343 1.00 80.38 89 LYS A CA 1
ATOM 721 C C . LYS A 1 89 ? -11.159 -1.763 16.245 1.00 80.38 89 LYS A C 1
ATOM 723 O O . LYS A 1 89 ? -11.898 -2.722 16.012 1.00 80.38 89 LYS A O 1
ATOM 728 N N . TYR A 1 90 ? -10.022 -1.575 15.570 1.00 78.69 90 TYR A N 1
ATOM 729 C CA . TYR A 1 90 ? -9.562 -2.499 14.521 1.00 78.69 90 TYR A CA 1
ATOM 730 C C . TYR A 1 90 ? -8.739 -3.673 15.048 1.00 78.69 90 TYR A C 1
ATOM 732 O O . TYR A 1 90 ? -8.649 -4.695 14.369 1.00 78.69 90 TYR A O 1
ATOM 740 N N . LYS A 1 91 ? -8.192 -3.588 16.260 1.00 80.12 91 LYS A N 1
ATOM 741 C CA . LYS A 1 91 ? -7.413 -4.640 16.921 1.00 80.12 91 LYS A CA 1
ATOM 742 C C . LYS A 1 91 ? -8.065 -6.027 16.867 1.00 80.12 91 LYS A C 1
ATOM 744 O O . LYS A 1 91 ? -7.378 -6.954 16.442 1.00 80.12 91 LYS A O 1
ATOM 749 N N . PRO A 1 92 ? -9.360 -6.228 17.187 1.00 77.69 92 PRO A N 1
ATOM 750 C CA . PRO A 1 92 ? -9.985 -7.540 17.031 1.00 77.69 92 PRO A CA 1
ATOM 751 C C . PRO A 1 92 ? -10.072 -7.981 15.565 1.00 77.69 92 PRO A C 1
ATOM 753 O O . PRO A 1 92 ? -9.953 -9.165 15.289 1.00 77.69 92 PRO A O 1
ATOM 756 N N . HIS A 1 93 ? -10.219 -7.070 14.603 1.00 74.00 93 HIS A N 1
ATOM 757 C CA . HIS A 1 93 ? -10.233 -7.409 13.173 1.00 74.00 93 HIS A CA 1
ATOM 758 C C . HIS A 1 93 ? -8.842 -7.724 12.607 1.00 74.00 93 HIS A C 1
ATOM 760 O O . HIS A 1 93 ? -8.735 -8.456 11.623 1.00 74.00 93 HIS A O 1
ATOM 766 N N . ILE A 1 94 ? -7.791 -7.176 13.216 1.00 79.31 94 ILE A N 1
ATOM 767 C CA . ILE A 1 94 ? -6.395 -7.460 12.878 1.00 79.31 94 ILE A CA 1
ATOM 768 C C . ILE A 1 94 ? -5.971 -8.793 13.512 1.00 79.31 94 ILE A C 1
ATOM 770 O O . ILE A 1 94 ? -5.389 -9.633 12.833 1.00 79.31 94 ILE A O 1
ATOM 774 N N . LEU A 1 95 ? -6.311 -9.021 14.787 1.00 74.44 95 LEU A N 1
ATOM 775 C CA . LEU A 1 95 ? -5.865 -10.187 15.562 1.00 74.44 95 LEU A CA 1
ATOM 776 C C . LEU A 1 95 ? -6.747 -11.435 15.382 1.00 74.44 95 LEU A C 1
ATOM 778 O O . LEU A 1 95 ? -6.227 -12.548 15.403 1.00 74.44 95 LEU A O 1
ATOM 782 N N . ASN A 1 96 ? -8.058 -11.293 15.148 1.00 67.25 96 ASN A N 1
ATOM 783 C CA . ASN A 1 96 ? -8.957 -12.444 14.954 1.00 67.25 96 ASN A CA 1
ATOM 784 C C . ASN A 1 96 ? -8.948 -12.999 13.520 1.00 67.25 96 ASN A C 1
ATOM 786 O O . ASN A 1 96 ? -9.728 -13.898 13.214 1.00 67.25 96 ASN A O 1
ATOM 790 N N . ARG A 1 97 ? -8.071 -12.501 12.637 1.00 58.78 97 ARG A N 1
ATOM 791 C CA . ARG A 1 97 ? -7.771 -13.134 11.339 1.00 58.78 97 ARG A CA 1
ATOM 792 C C . ARG A 1 97 ? -6.743 -14.262 11.433 1.00 58.78 97 ARG A C 1
ATOM 794 O O . ARG A 1 97 ? -6.256 -14.717 10.403 1.00 58.78 97 ARG A O 1
ATOM 801 N N . LEU A 1 98 ? -6.421 -14.743 12.634 1.00 47.25 98 LEU A N 1
ATOM 802 C CA . LEU A 1 98 ? -5.774 -16.045 12.760 1.00 47.25 98 LEU A CA 1
ATOM 803 C C . LEU A 1 98 ? -6.627 -17.080 12.00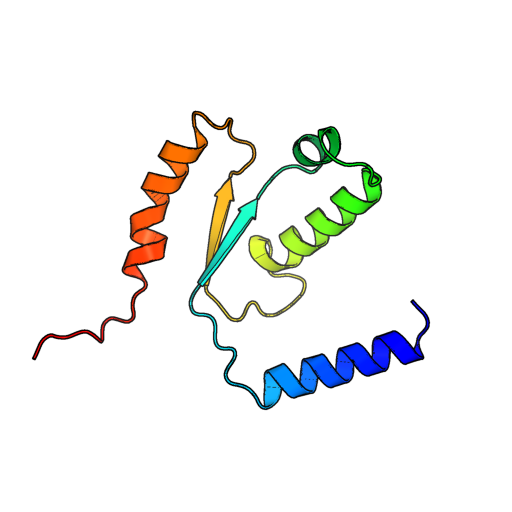2 1.00 47.25 98 LEU A C 1
ATOM 805 O O . LEU A 1 98 ? -7.845 -17.122 12.215 1.00 47.25 98 LEU A O 1
ATOM 809 N N . PRO A 1 99 ? -6.033 -17.887 11.104 1.00 41.25 99 PRO A N 1
ATOM 810 C CA . PRO A 1 99 ? -6.772 -18.916 10.397 1.00 41.25 99 PRO A CA 1
ATOM 811 C C . PRO A 1 99 ? -7.499 -19.770 11.431 1.00 41.25 99 PRO A C 1
ATOM 813 O O . PRO A 1 99 ? -6.919 -20.201 12.431 1.00 41.25 99 PRO A O 1
ATOM 816 N N . SER A 1 100 ? -8.798 -19.970 11.210 1.00 42.62 100 SER A N 1
ATOM 817 C CA . SER A 1 100 ? -9.652 -20.852 12.003 1.00 42.62 100 SER A CA 1
ATOM 818 C C . SER A 1 100 ? -9.202 -22.306 11.806 1.00 42.62 100 SER A C 1
ATOM 820 O O . SER A 1 100 ? -9.832 -23.081 11.096 1.00 42.62 100 SER A O 1
ATOM 822 N N . GLY A 1 101 ? -8.055 -22.632 12.398 1.00 42.88 101 GLY A N 1
ATOM 823 C CA . GLY A 1 101 ? -7.357 -23.912 12.344 1.00 42.88 101 GLY A CA 1
ATOM 824 C C . GLY A 1 101 ? -6.541 -24.210 13.607 1.00 42.88 101 GLY A C 1
ATOM 825 O O . GLY A 1 101 ? -6.003 -25.302 13.728 1.00 42.88 101 GLY A O 1
ATOM 826 N N . ALA A 1 102 ? -6.500 -23.306 14.594 1.00 37.38 102 ALA A N 1
ATOM 827 C CA . ALA A 1 102 ? -6.075 -23.640 15.953 1.00 37.38 102 ALA A CA 1
ATOM 828 C C . ALA A 1 102 ? -7.270 -24.219 16.731 1.00 37.38 102 ALA A C 1
ATOM 830 O O . ALA A 1 102 ? -7.793 -23.612 17.665 1.00 37.38 102 ALA A O 1
ATOM 831 N N . GLN A 1 103 ? -7.756 -25.379 16.288 1.00 33.69 103 GLN A N 1
ATOM 832 C CA . GLN A 1 103 ? -8.623 -26.201 17.119 1.00 33.69 103 GLN A CA 1
ATOM 833 C C . GLN A 1 103 ? -7.721 -26.951 18.098 1.00 33.69 103 GLN A C 1
ATOM 835 O O . GLN A 1 103 ? -6.769 -27.615 17.696 1.00 33.69 103 GLN A O 1
ATOM 840 N N . MET A 1 104 ? -8.007 -26.766 19.384 1.00 33.91 104 MET A N 1
ATOM 841 C CA . MET A 1 104 ? -7.334 -27.430 20.491 1.00 33.91 104 MET A CA 1
ATOM 842 C C . MET A 1 104 ? -7.323 -28.950 20.312 1.00 33.91 104 MET A C 1
ATOM 844 O O . MET A 1 104 ? -8.393 -29.540 20.169 1.00 33.91 104 MET A O 1
ATOM 848 N N . PHE A 1 105 ? -6.136 -29.545 20.425 1.00 37.72 105 PHE A N 1
ATOM 849 C CA . PHE A 1 105 ? -5.900 -30.819 21.102 1.00 37.72 105 PHE A CA 1
ATOM 850 C C . PHE A 1 105 ? -4.576 -30.731 21.858 1.00 37.72 105 PHE A C 1
ATOM 852 O O . PHE A 1 105 ? -3.612 -30.181 21.279 1.00 37.72 105 PHE A O 1
#

Foldseek 3Di:
DDPVVVVVVVVVVVCCVVPPPPQDAEDEAAQEDLVQVVVVDPDDSVVSVVVNVVCCCVQPVNPPDDDRYNYDYQHNNDDPVCSVVSCVVCVCVVPVSPPPPPDDD